Protein AF-A0A928KZ51-F1 (afdb_monomer)

Secondary structure (DSSP, 8-state):
-------PPPEEEEEE--TT---TTPPPPSSEEEEEETTHHHHHHHTTPPPSEEEE--TT--SPPPTTSEEEEPP------S----

Radius of gyration: 17.99 Å; Cα contacts (8 Å, |Δi|>4): 102; chains: 1; bounding box: 62×42×46 Å

pLDDT: mean 77.05, std 13.03, range [43.59, 92.31]

Structure (mmCIF, N/CA/C/O backbone):
data_AF-A0A928KZ51-F1
#
_entry.id   AF-A0A928KZ51-F1
#
loop_
_atom_site.group_PDB
_atom_site.id
_atom_site.type_symbol
_atom_site.label_atom_id
_atom_site.label_alt_id
_atom_site.label_comp_id
_atom_site.label_asym_id
_atom_site.label_entity_id
_atom_site.label_seq_id
_atom_site.pdbx_PDB_ins_code
_atom_site.Cartn_x
_atom_site.Cartn_y
_atom_site.Cartn_z
_atom_site.occupancy
_atom_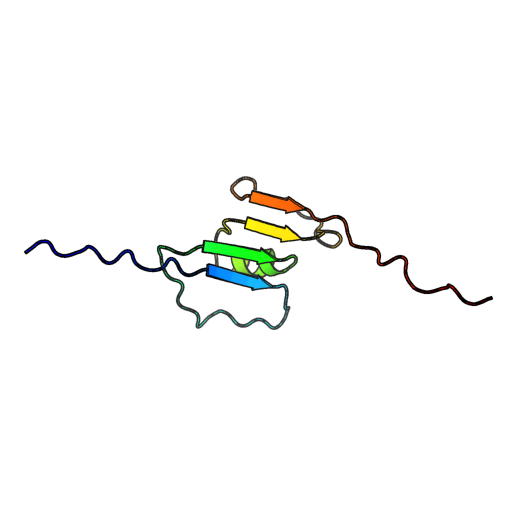site.B_iso_or_equiv
_atom_site.auth_seq_id
_atom_site.auth_comp_id
_atom_site.auth_asym_id
_atom_site.auth_atom_id
_atom_site.pdbx_PDB_model_num
ATOM 1 N N . MET A 1 1 ? -32.353 -26.769 -1.480 1.00 45.66 1 MET A N 1
ATOM 2 C CA . MET A 1 1 ? -30.881 -26.863 -1.404 1.00 45.66 1 MET A CA 1
ATOM 3 C C . MET A 1 1 ? -30.342 -25.454 -1.550 1.00 45.66 1 MET A C 1
ATOM 5 O O . MET A 1 1 ? -30.308 -24.941 -2.658 1.00 45.66 1 MET A O 1
ATOM 9 N N . GLY A 1 2 ? -30.088 -24.777 -0.429 1.00 50.19 2 GLY A N 1
ATOM 10 C CA . GLY A 1 2 ? -29.498 -23.442 -0.450 1.00 50.19 2 GLY A CA 1
ATOM 11 C C . GLY A 1 2 ? -28.028 -23.577 -0.811 1.00 50.19 2 GLY A C 1
ATOM 12 O O . GLY A 1 2 ? -27.304 -24.296 -0.125 1.00 50.19 2 GLY A O 1
ATOM 13 N N . ALA 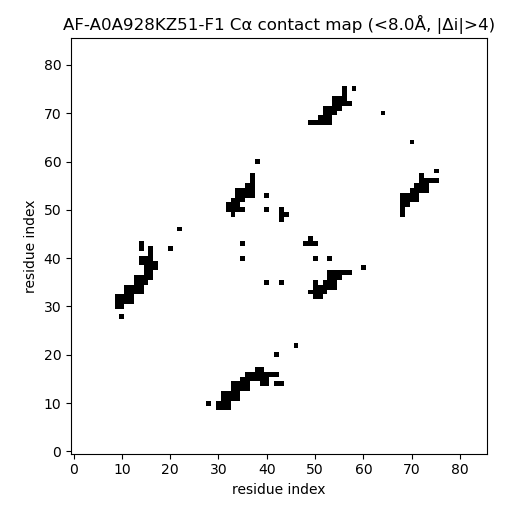A 1 3 ? -27.602 -22.947 -1.903 1.00 60.03 3 ALA A N 1
ATOM 14 C CA . ALA A 1 3 ? -26.186 -22.741 -2.137 1.00 60.03 3 ALA A CA 1
ATOM 15 C C . ALA A 1 3 ? -25.678 -21.885 -0.974 1.00 60.03 3 ALA A C 1
ATOM 17 O O . ALA A 1 3 ? -26.107 -20.744 -0.808 1.00 60.03 3 ALA A O 1
ATOM 18 N N . VAL A 1 4 ? -24.831 -22.460 -0.123 1.00 59.44 4 VAL A N 1
ATOM 19 C CA . VAL A 1 4 ? -24.067 -21.670 0.837 1.00 59.44 4 VAL A CA 1
ATOM 20 C C . VAL A 1 4 ? -23.144 -20.812 -0.018 1.00 59.44 4 VAL A C 1
ATOM 22 O O . VAL A 1 4 ? -22.225 -21.333 -0.649 1.00 59.44 4 VAL A O 1
ATOM 25 N N . SER A 1 5 ? -23.456 -19.520 -0.129 1.00 64.81 5 SER A N 1
ATOM 26 C CA . SER A 1 5 ? -22.587 -18.542 -0.774 1.00 64.81 5 SER A CA 1
ATOM 27 C C . SER A 1 5 ? -21.262 -18.557 -0.029 1.00 64.81 5 SER A C 1
ATOM 29 O O . SER A 1 5 ? -21.161 -18.064 1.088 1.00 64.81 5 SER A O 1
ATOM 31 N N . MET A 1 6 ? -20.271 -19.212 -0.619 1.00 59.88 6 MET A N 1
ATOM 32 C CA . MET A 1 6 ? -18.931 -19.314 -0.071 1.00 59.88 6 MET A CA 1
ATOM 33 C C . MET A 1 6 ? -18.339 -17.905 -0.095 1.00 59.88 6 MET A C 1
ATOM 35 O O . MET A 1 6 ? -18.016 -17.385 -1.165 1.00 59.88 6 MET A O 1
ATOM 39 N N . GLU A 1 7 ? -18.289 -17.248 1.063 1.00 67.06 7 GLU A N 1
ATOM 40 C CA . GLU A 1 7 ? -17.669 -15.935 1.195 1.00 67.06 7 GLU A CA 1
ATOM 41 C C . GLU A 1 7 ? -16.216 -16.063 0.730 1.00 67.06 7 GLU A C 1
ATOM 43 O O . GLU A 1 7 ? -15.409 -16.786 1.320 1.00 67.06 7 GLU A O 1
ATOM 48 N N . LYS A 1 8 ? -15.895 -15.435 -0.407 1.00 67.88 8 LYS A N 1
ATOM 49 C CA . LYS A 1 8 ? -14.530 -15.428 -0.933 1.00 67.88 8 LYS A CA 1
ATOM 50 C C . LYS A 1 8 ? -13.628 -14.804 0.126 1.00 67.88 8 LYS A C 1
ATOM 52 O O . LYS A 1 8 ? -13.854 -13.666 0.529 1.00 67.88 8 LYS A O 1
ATOM 57 N N . ILE A 1 9 ? -12.595 -15.539 0.535 1.00 72.25 9 ILE A N 1
ATOM 58 C CA . ILE A 1 9 ? -11.561 -15.021 1.430 1.00 72.25 9 ILE A CA 1
ATOM 59 C C . ILE A 1 9 ? -10.971 -13.768 0.781 1.00 72.25 9 ILE A C 1
ATOM 61 O O . ILE A 1 9 ? -10.416 -13.831 -0.320 1.00 72.25 9 ILE A O 1
ATOM 65 N N . LYS A 1 10 ? -11.113 -12.630 1.462 1.00 83.31 10 LYS A N 1
ATOM 66 C CA . LYS A 1 10 ? -10.545 -11.359 1.020 1.00 83.31 10 LYS A CA 1
ATOM 67 C C . LYS A 1 10 ? -9.024 -11.472 1.099 1.00 83.31 10 LYS A C 1
ATOM 69 O O . LYS A 1 10 ? -8.475 -11.687 2.179 1.00 83.31 10 LYS A O 1
ATOM 74 N N . LYS A 1 11 ? -8.332 -11.369 -0.038 1.00 89.88 11 LYS A N 1
ATOM 75 C CA . LYS A 1 11 ? -6.863 -11.404 -0.045 1.00 89.88 11 LYS A CA 1
ATOM 76 C C . LYS A 1 11 ? -6.308 -10.082 0.469 1.00 89.88 11 LYS A C 1
ATOM 78 O O . LYS A 1 11 ? -6.803 -9.021 0.096 1.00 89.88 11 LYS A O 1
ATOM 83 N N . CYS A 1 12 ? -5.265 -10.159 1.287 1.00 91.19 12 CYS A N 1
ATOM 84 C CA . CYS A 1 12 ? -4.505 -9.001 1.740 1.00 91.19 12 CYS A CA 1
ATOM 85 C C . CYS A 1 12 ? -3.176 -8.927 0.980 1.00 91.19 12 CYS A C 1
ATOM 87 O O . CYS A 1 12 ? -2.469 -9.930 0.872 1.00 91.19 12 CYS A O 1
ATOM 89 N N . TYR A 1 13 ? -2.847 -7.749 0.458 1.00 91.06 13 TYR A N 1
ATOM 90 C CA . TYR A 1 13 ? -1.593 -7.455 -0.225 1.00 91.06 13 TYR A CA 1
ATOM 91 C C . TYR A 1 13 ? -0.821 -6.418 0.575 1.00 91.06 13 TYR A C 1
ATOM 93 O O . TYR A 1 13 ? -1.345 -5.348 0.880 1.00 91.06 13 TYR A O 1
ATOM 101 N N . ILE A 1 14 ? 0.436 -6.729 0.881 1.00 91.19 14 ILE A N 1
ATOM 102 C CA . I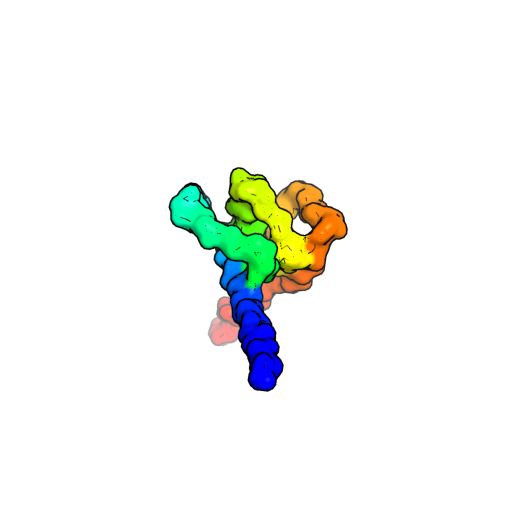LE A 1 14 ? 1.316 -5.843 1.637 1.00 91.19 14 ILE A CA 1
ATOM 103 C C . ILE A 1 14 ? 2.403 -5.329 0.696 1.00 91.19 14 ILE A C 1
ATOM 105 O O . ILE A 1 14 ? 3.173 -6.109 0.135 1.00 91.19 14 ILE A O 1
ATOM 109 N N . PHE A 1 15 ? 2.463 -4.014 0.522 1.00 89.19 15 PHE A N 1
ATOM 110 C CA . PHE A 1 15 ? 3.531 -3.338 -0.203 1.00 89.19 15 PHE A CA 1
ATOM 111 C C . PHE A 1 15 ? 4.574 -2.860 0.796 1.00 89.19 15 PHE A C 1
ATOM 113 O O . PHE A 1 15 ? 4.291 -1.966 1.584 1.00 89.19 15 PHE A O 1
ATOM 120 N N . ALA A 1 16 ? 5.779 -3.417 0.732 1.00 87.00 16 ALA A N 1
ATOM 121 C CA . ALA A 1 16 ? 6.934 -2.923 1.473 1.00 87.00 16 ALA A CA 1
ATOM 122 C C . ALA A 1 16 ? 7.853 -2.108 0.553 1.00 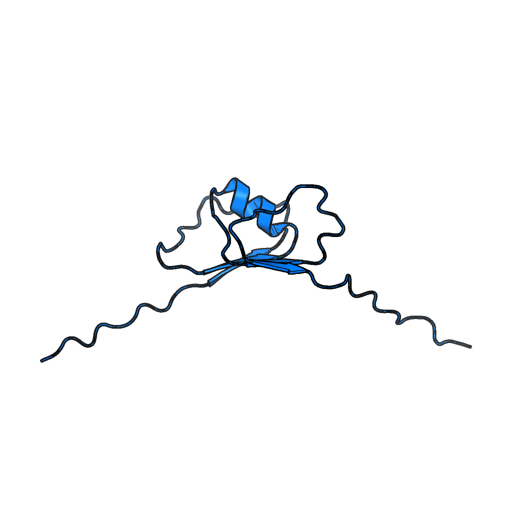87.00 16 ALA A C 1
ATOM 124 O O . ALA A 1 16 ? 7.913 -2.349 -0.657 1.00 87.00 16 ALA A O 1
ATOM 125 N N . GLY A 1 17 ? 8.569 -1.137 1.117 1.00 80.81 17 GLY A N 1
ATOM 126 C CA . GLY A 1 17 ? 9.519 -0.315 0.373 1.00 80.81 17 GLY A CA 1
ATOM 127 C C . GLY A 1 17 ? 10.729 -1.123 -0.094 1.00 80.81 17 GLY A C 1
ATOM 128 O O . GLY A 1 17 ? 11.662 -1.332 0.668 1.00 80.81 17 GLY A O 1
ATOM 129 N N . SER A 1 18 ? 10.741 -1.538 -1.360 1.00 76.44 18 SER A N 1
ATOM 130 C CA . SER A 1 18 ? 11.943 -2.051 -2.021 1.00 76.44 18 SER A CA 1
ATOM 131 C C . SER A 1 18 ? 12.110 -1.369 -3.383 1.00 76.44 18 SER A C 1
ATOM 133 O O . SER A 1 18 ? 11.197 -1.439 -4.213 1.00 76.44 18 SER A O 1
ATOM 135 N N . PRO A 1 19 ? 13.245 -0.692 -3.645 1.00 69.56 19 PRO A N 1
ATOM 136 C CA . PRO A 1 19 ? 13.474 0.011 -4.910 1.00 69.56 19 PRO A CA 1
ATOM 137 C C . PRO A 1 19 ? 13.480 -0.930 -6.125 1.00 69.56 19 PRO A C 1
ATOM 139 O O . PRO A 1 19 ? 13.175 -0.503 -7.238 1.00 69.56 19 PRO A O 1
ATOM 142 N N . GLU A 1 20 ? 13.760 -2.216 -5.911 1.00 74.38 20 GLU A N 1
ATOM 143 C CA . GLU A 1 20 ? 13.849 -3.242 -6.954 1.00 74.38 20 GLU A CA 1
ATOM 144 C C . GLU A 1 20 ? 12.543 -4.027 -7.148 1.00 74.38 20 GLU A C 1
ATOM 146 O O . GLU A 1 20 ? 12.476 -4.917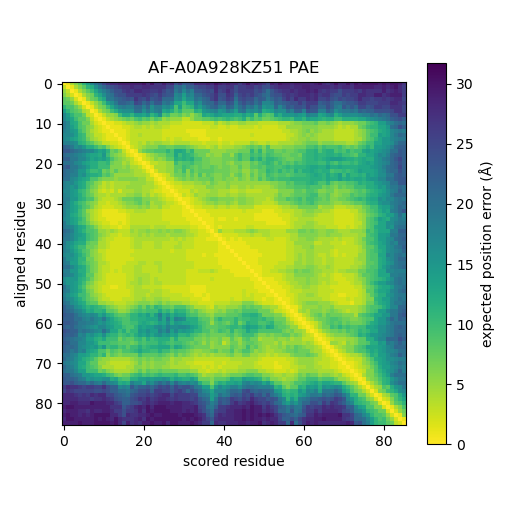 -8.000 1.00 74.38 20 GLU A O 1
ATOM 151 N N . ALA A 1 21 ? 11.486 -3.709 -6.391 1.00 74.94 21 ALA A N 1
ATOM 152 C CA . ALA A 1 21 ? 10.222 -4.430 -6.459 1.00 74.94 21 ALA A CA 1
ATOM 153 C C . ALA A 1 21 ? 9.595 -4.347 -7.862 1.00 74.94 21 ALA A C 1
ATOM 155 O O . ALA A 1 21 ? 9.106 -3.297 -8.306 1.00 74.94 21 ALA A O 1
ATOM 156 N N . LYS A 1 22 ? 9.561 -5.497 -8.543 1.00 76.12 22 LYS A N 1
ATOM 157 C CA . LYS A 1 22 ? 8.849 -5.704 -9.806 1.00 76.12 22 LYS A CA 1
ATOM 158 C C . LYS A 1 22 ? 7.467 -6.266 -9.504 1.00 76.12 22 LYS A C 1
ATOM 160 O O . LYS A 1 22 ? 7.334 -7.340 -8.934 1.00 76.12 22 LYS A O 1
ATOM 165 N N . CYS A 1 23 ? 6.445 -5.511 -9.877 1.00 72.81 23 CYS A N 1
ATOM 166 C CA . CYS A 1 23 ? 5.045 -5.802 -9.566 1.00 72.81 23 CYS A CA 1
ATOM 167 C C . CYS A 1 23 ? 4.149 -5.803 -10.815 1.00 72.81 23 CYS A C 1
ATOM 169 O O . CYS A 1 23 ? 2.934 -5.909 -10.690 1.00 72.81 23 CYS A O 1
ATOM 171 N N . ASN A 1 24 ? 4.741 -5.708 -12.009 1.00 75.31 24 ASN A N 1
ATOM 172 C CA . ASN A 1 24 ? 4.007 -5.582 -13.269 1.00 75.31 24 ASN A CA 1
ATOM 173 C C . ASN A 1 24 ? 3.210 -6.843 -13.642 1.00 75.31 24 ASN A C 1
ATOM 175 O O . ASN A 1 24 ? 2.210 -6.729 -14.340 1.00 75.31 24 ASN A O 1
ATOM 179 N N . ASP A 1 25 ? 3.623 -8.019 -13.163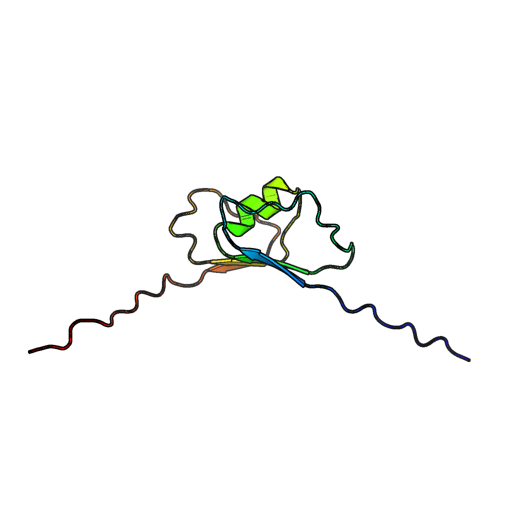 1.00 81.62 25 ASP A N 1
ATOM 180 C CA . ASP A 1 25 ? 2.999 -9.307 -13.499 1.00 81.62 25 ASP A CA 1
ATOM 181 C C . ASP A 1 25 ? 2.008 -9.797 -12.427 1.00 81.62 25 ASP A C 1
ATOM 183 O O . ASP A 1 25 ? 1.536 -10.934 -12.469 1.00 81.62 25 ASP A O 1
ATOM 187 N N . ILE A 1 26 ? 1.696 -8.959 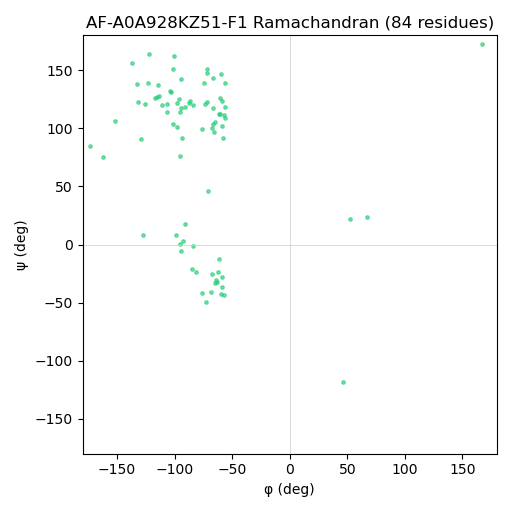-11.433 1.00 81.06 26 ILE A N 1
ATOM 188 C CA . ILE A 1 26 ? 0.788 -9.320 -10.343 1.00 81.06 26 ILE A CA 1
ATOM 189 C C . ILE A 1 26 ? -0.636 -8.921 -10.722 1.00 81.06 26 ILE A C 1
ATOM 191 O O . ILE A 1 26 ? -0.951 -7.742 -10.882 1.00 81.06 26 ILE A O 1
ATOM 195 N N . VAL A 1 27 ? -1.520 -9.914 -10.800 1.00 82.88 27 VAL A N 1
ATOM 196 C CA . VAL A 1 27 ? -2.964 -9.687 -10.881 1.00 82.88 27 VAL A CA 1
ATOM 197 C C . VAL A 1 27 ? -3.513 -9.575 -9.466 1.00 82.88 27 VAL A C 1
ATOM 199 O O . VAL A 1 27 ? -3.349 -10.475 -8.639 1.00 82.88 27 VAL A O 1
ATOM 202 N N . PHE A 1 28 ? -4.165 -8.454 -9.190 1.00 85.25 28 PHE A N 1
ATOM 203 C CA . PHE A 1 28 ? -4.734 -8.175 -7.887 1.00 85.25 28 PHE A CA 1
ATOM 204 C C . PHE A 1 28 ? -6.248 -8.387 -7.910 1.00 85.25 28 PHE A C 1
ATOM 206 O O . PHE A 1 28 ? -6.931 -7.853 -8.783 1.00 85.25 28 PHE A O 1
ATOM 213 N N . ASP A 1 29 ? -6.776 -9.120 -6.930 1.00 87.69 29 ASP A N 1
ATOM 214 C CA . ASP A 1 29 ? -8.219 -9.335 -6.794 1.00 87.69 29 ASP A CA 1
ATOM 215 C C . ASP A 1 29 ? -8.980 -8.007 -6.610 1.00 87.69 29 ASP A C 1
ATOM 217 O O . ASP A 1 29 ? -8.470 -7.064 -6.002 1.00 87.69 29 ASP A O 1
ATOM 221 N N . GLU A 1 30 ? -10.209 -7.926 -7.126 1.00 82.25 30 GLU A N 1
ATOM 222 C CA . GLU A 1 30 ? -11.063 -6.734 -6.985 1.00 82.25 30 GLU A CA 1
ATOM 223 C C . GLU A 1 30 ? -11.507 -6.530 -5.529 1.00 82.25 30 GLU A C 1
ATOM 225 O O . GLU A 1 30 ? -11.472 -5.418 -5.011 1.00 82.25 30 GLU A O 1
ATOM 230 N N . ASN A 1 31 ? -11.857 -7.619 -4.836 1.00 86.12 31 ASN A N 1
ATOM 231 C CA . ASN A 1 31 ? -12.173 -7.600 -3.410 1.00 86.12 31 ASN A CA 1
ATOM 232 C C . ASN A 1 31 ? -10.928 -7.968 -2.596 1.00 86.12 31 ASN A C 1
ATOM 234 O O . ASN A 1 31 ? -10.772 -9.101 -2.131 1.00 86.12 31 ASN A O 1
ATOM 238 N N . ARG A 1 32 ? -10.013 -7.007 -2.479 1.00 90.38 32 ARG A N 1
ATOM 239 C CA . ARG A 1 32 ? -8.749 -7.142 -1.749 1.00 90.38 32 ARG A CA 1
ATOM 240 C C . ARG A 1 32 ? -8.612 -6.096 -0.656 1.00 90.38 32 ARG A C 1
ATOM 242 O O . ARG A 1 32 ? -9.355 -5.122 -0.630 1.00 90.38 32 ARG A O 1
ATOM 249 N N . TYR A 1 33 ? -7.682 -6.334 0.254 1.00 91.06 33 TYR A N 1
ATOM 250 C CA . TYR A 1 33 ? -7.218 -5.364 1.237 1.00 91.06 33 TYR A CA 1
ATOM 251 C C . TYR A 1 33 ? -5.758 -5.031 0.942 1.00 91.06 33 TYR A C 1
ATOM 253 O O . TYR A 1 33 ? -4.984 -5.930 0.604 1.00 91.06 33 TYR A O 1
ATOM 261 N N . VAL A 1 34 ? -5.382 -3.763 1.014 1.00 91.94 34 VAL A N 1
ATOM 262 C CA . VAL A 1 34 ? -4.052 -3.282 0.646 1.00 91.94 34 VAL A CA 1
ATOM 263 C C . VAL A 1 34 ? -3.445 -2.507 1.803 1.00 91.94 34 VAL A C 1
ATOM 265 O O . VAL A 1 34 ? -3.969 -1.477 2.221 1.00 91.94 34 VAL A O 1
ATOM 268 N N . ILE A 1 35 ? -2.295 -2.983 2.270 1.00 92.31 35 ILE A N 1
ATOM 269 C CA . ILE A 1 35 ? -1.498 -2.334 3.309 1.00 92.31 35 ILE A CA 1
ATOM 270 C C . ILE A 1 35 ? -0.188 -1.868 2.679 1.00 92.31 35 ILE A C 1
ATOM 272 O O . ILE A 1 35 ? 0.521 -2.650 2.044 1.00 92.31 35 ILE A O 1
ATOM 276 N N . CYS A 1 36 ? 0.160 -0.602 2.857 1.00 91.38 36 CYS A N 1
ATOM 277 C CA . CYS A 1 36 ? 1.452 -0.056 2.460 1.00 91.38 36 CYS A CA 1
ATOM 278 C C . CYS A 1 36 ? 2.311 0.198 3.695 1.00 91.38 36 CYS A C 1
ATOM 280 O O . CYS A 1 36 ? 1.929 0.989 4.545 1.00 91.38 36 CYS A O 1
ATOM 282 N N . ALA A 1 37 ? 3.481 -0.426 3.764 1.00 88.62 37 ALA A N 1
ATOM 283 C CA . ALA A 1 37 ? 4.492 -0.160 4.777 1.00 88.62 37 ALA A CA 1
ATOM 284 C C . ALA A 1 37 ? 5.564 0.793 4.221 1.00 88.62 37 ALA A C 1
ATOM 286 O O . ALA A 1 37 ? 6.192 0.492 3.197 1.00 88.62 37 ALA A O 1
ATOM 287 N N . ASP A 1 38 ? 5.755 1.939 4.874 1.00 84.44 38 ASP A N 1
ATOM 288 C CA . ASP A 1 38 ? 6.753 2.968 4.557 1.00 84.44 38 ASP A CA 1
ATOM 289 C C . ASP A 1 38 ? 6.799 3.318 3.056 1.00 84.44 38 ASP A C 1
ATOM 291 O O . ASP A 1 38 ? 5.812 3.748 2.445 1.00 84.44 38 ASP A O 1
ATOM 295 N N . GLY A 1 39 ? 7.950 3.090 2.412 1.00 83.81 39 GLY A N 1
ATOM 296 C CA . GLY A 1 39 ? 8.166 3.331 0.985 1.00 83.81 39 GLY A CA 1
ATOM 297 C C . GLY A 1 39 ? 7.267 2.505 0.056 1.00 83.81 39 GLY A C 1
ATOM 298 O O . GLY A 1 39 ? 7.163 2.824 -1.131 1.00 83.81 39 GLY A O 1
ATOM 299 N N . GLY A 1 40 ? 6.574 1.487 0.573 1.00 87.69 40 GLY A N 1
ATOM 300 C CA . GLY A 1 40 ? 5.613 0.670 -0.163 1.00 87.69 40 GLY A CA 1
ATOM 301 C C . GLY A 1 40 ? 4.460 1.475 -0.758 1.00 87.69 40 GLY A C 1
ATOM 302 O O . GLY A 1 40 ? 3.966 1.132 -1.836 1.00 87.69 40 GLY A O 1
ATOM 303 N N . TYR A 1 41 ? 4.101 2.609 -0.145 1.00 86.81 41 TYR A N 1
ATOM 304 C CA . TYR A 1 41 ? 3.106 3.525 -0.709 1.00 86.81 41 TYR A CA 1
ATOM 305 C C . TYR A 1 41 ? 3.502 4.040 -2.101 1.00 86.81 41 TYR A C 1
ATOM 307 O O . TYR A 1 41 ? 2.663 4.149 -2.995 1.00 86.81 41 TYR A O 1
ATOM 315 N N . SER A 1 42 ? 4.794 4.290 -2.336 1.00 85.75 42 SER A N 1
ATOM 316 C CA . SER A 1 42 ? 5.275 4.750 -3.647 1.00 85.75 42 SER A CA 1
ATOM 317 C C . SER A 1 42 ? 5.064 3.700 -4.740 1.00 85.75 42 SER A C 1
ATOM 319 O O . SER A 1 42 ? 4.790 4.050 -5.890 1.00 85.75 42 SER A O 1
ATOM 321 N N . ILE A 1 43 ? 5.151 2.414 -4.386 1.00 86.94 43 ILE A N 1
ATOM 322 C CA . ILE A 1 43 ? 4.916 1.300 -5.308 1.00 86.94 43 ILE A CA 1
ATOM 323 C C . ILE A 1 43 ? 3.424 1.187 -5.620 1.00 86.94 43 ILE A C 1
ATOM 325 O O . ILE A 1 43 ? 3.060 1.165 -6.794 1.00 86.94 43 ILE A O 1
ATOM 329 N N . ALA A 1 44 ? 2.561 1.189 -4.598 1.00 87.81 44 ALA A N 1
ATOM 330 C CA . ALA A 1 44 ? 1.109 1.147 -4.787 1.00 87.81 44 ALA A CA 1
ATOM 331 C C . ALA A 1 44 ? 0.621 2.320 -5.651 1.00 87.81 44 ALA A C 1
ATOM 333 O O . ALA A 1 44 ? -0.108 2.118 -6.623 1.00 87.81 44 ALA A O 1
ATOM 334 N N . LYS A 1 45 ? 1.138 3.529 -5.394 1.00 86.19 45 LYS A N 1
ATOM 335 C CA . LYS A 1 45 ? 0.857 4.721 -6.200 1.00 86.19 45 LYS A CA 1
ATOM 336 C C . LYS A 1 45 ? 1.280 4.560 -7.663 1.00 86.19 45 LYS A C 1
ATOM 338 O O . LYS A 1 45 ? 0.530 4.950 -8.553 1.00 86.19 45 LYS A O 1
ATOM 343 N N . ARG A 1 46 ? 2.455 3.976 -7.933 1.00 85.69 46 ARG A N 1
ATOM 344 C CA . ARG A 1 46 ? 2.928 3.693 -9.304 1.00 85.69 46 ARG A CA 1
ATOM 345 C C . ARG A 1 46 ? 2.029 2.692 -10.034 1.00 85.69 46 ARG A C 1
ATOM 347 O O . ARG A 1 46 ? 1.880 2.795 -11.245 1.00 85.69 46 ARG A O 1
ATOM 354 N N . LEU A 1 47 ? 1.433 1.752 -9.304 1.00 85.88 47 LEU A N 1
ATOM 355 C CA . LEU A 1 47 ? 0.499 0.757 -9.836 1.00 85.88 47 LEU A CA 1
ATOM 356 C C . LEU A 1 47 ? -0.948 1.262 -9.947 1.00 85.88 47 LEU A C 1
ATOM 358 O O . LEU A 1 47 ? -1.815 0.507 -10.378 1.00 85.88 47 LEU A O 1
ATOM 362 N N . GLY A 1 48 ? -1.234 2.506 -9.543 1.00 87.25 48 GLY A N 1
ATOM 363 C CA . GLY A 1 48 ? -2.601 3.034 -9.504 1.00 87.25 48 GLY A CA 1
ATOM 364 C C . GLY A 1 48 ? -3.487 2.357 -8.453 1.00 87.25 48 GLY A C 1
ATOM 365 O O . GLY A 1 48 ? -4.706 2.346 -8.590 1.00 87.25 48 GLY A O 1
ATOM 366 N N . ILE A 1 49 ? -2.884 1.768 -7.418 1.00 87.94 49 ILE A N 1
ATOM 367 C CA . ILE A 1 49 ? -3.590 1.093 -6.330 1.00 87.94 49 ILE A CA 1
ATOM 368 C C . ILE A 1 49 ? -3.741 2.070 -5.168 1.00 87.94 49 ILE A C 1
ATOM 370 O O . ILE A 1 49 ? -2.750 2.612 -4.674 1.00 87.94 49 ILE A O 1
ATOM 374 N N . VAL A 1 50 ? -4.981 2.265 -4.720 1.00 88.25 50 VAL A N 1
ATOM 375 C CA . VAL A 1 50 ? -5.282 3.010 -3.495 1.00 88.25 50 VAL A CA 1
ATOM 376 C C . VAL A 1 50 ? -5.150 2.046 -2.311 1.00 88.25 50 VAL A C 1
ATOM 378 O O . VAL A 1 50 ? -5.814 1.008 -2.323 1.00 88.25 50 VAL A O 1
ATOM 381 N N . PRO A 1 51 ? -4.262 2.318 -1.340 1.00 90.31 51 PRO A N 1
ATOM 382 C CA . PRO A 1 51 ? -4.160 1.504 -0.137 1.00 90.31 51 PRO A CA 1
ATOM 383 C C . PRO A 1 51 ? -5.356 1.729 0.788 1.00 90.31 51 PRO A C 1
ATOM 385 O O . PRO A 1 51 ? -5.862 2.844 0.879 1.00 90.31 51 PRO A O 1
ATOM 388 N N . ASP A 1 52 ? -5.752 0.688 1.517 1.00 91.81 52 ASP A N 1
ATOM 389 C CA . ASP A 1 52 ? -6.692 0.818 2.631 1.00 91.81 52 ASP A CA 1
ATOM 390 C C . ASP A 1 52 ? -5.978 1.422 3.853 1.00 91.81 52 ASP A C 1
ATOM 392 O O . ASP A 1 52 ? -6.512 2.311 4.515 1.00 91.81 52 ASP A O 1
ATOM 396 N N . VAL A 1 53 ? -4.747 0.961 4.114 1.00 92.12 53 VAL A N 1
ATOM 397 C CA . VAL A 1 53 ? -3.916 1.398 5.245 1.00 92.12 53 VAL A CA 1
ATOM 398 C C . VAL A 1 53 ? -2.502 1.708 4.777 1.00 92.12 53 VAL A C 1
ATOM 400 O O . VAL A 1 53 ? -1.902 0.948 4.013 1.00 92.12 53 VAL A O 1
ATOM 403 N N . ILE A 1 54 ? -1.930 2.792 5.290 1.00 90.44 54 ILE A N 1
ATOM 404 C CA . ILE A 1 54 ? -0.503 3.085 5.209 1.00 90.44 54 ILE A CA 1
ATOM 405 C C . ILE A 1 54 ? 0.062 3.106 6.625 1.00 90.44 54 ILE A C 1
ATOM 407 O O . ILE A 1 54 ? -0.431 3.835 7.480 1.00 90.44 54 ILE A O 1
ATOM 411 N N . ILE A 1 55 ? 1.109 2.328 6.864 1.00 90.00 55 ILE A N 1
ATOM 412 C CA . ILE A 1 55 ? 1.795 2.230 8.148 1.00 90.00 55 ILE A CA 1
ATOM 413 C C . ILE A 1 55 ? 3.275 2.568 7.982 1.00 90.00 55 ILE A C 1
ATOM 415 O O . ILE A 1 55 ? 3.886 2.177 6.990 1.00 90.00 55 ILE A O 1
ATOM 419 N N . GLY A 1 56 ? 3.852 3.309 8.923 1.00 86.31 56 GLY A N 1
ATOM 420 C CA . GLY A 1 56 ? 5.272 3.657 8.874 1.00 86.31 56 GLY A CA 1
ATOM 421 C C . GLY A 1 56 ? 5.671 4.757 9.847 1.00 86.31 56 GLY A C 1
ATOM 422 O O . GLY A 1 56 ? 4.815 5.390 10.477 1.00 86.31 56 GLY A O 1
ATOM 423 N N . ASP A 1 57 ? 6.973 5.005 9.953 1.00 79.31 57 ASP A N 1
ATOM 424 C CA . ASP A 1 57 ? 7.514 6.156 10.692 1.00 79.31 57 ASP A CA 1
ATOM 425 C C . ASP A 1 57 ? 7.462 7.446 9.850 1.00 79.31 57 ASP A C 1
ATOM 427 O O . ASP A 1 57 ? 7.367 8.560 10.382 1.00 79.31 57 ASP A O 1
ATOM 431 N N . PHE A 1 58 ? 7.426 7.279 8.523 1.00 74.25 58 PHE A N 1
ATOM 432 C CA . PHE A 1 58 ? 7.456 8.326 7.505 1.00 74.25 58 PHE A CA 1
ATOM 433 C C . PHE A 1 58 ? 8.626 9.307 7.665 1.00 74.25 58 PHE A C 1
ATOM 435 O O . PHE A 1 58 ? 8.551 10.414 7.131 1.00 74.25 58 PHE A O 1
ATOM 442 N N . ASP A 1 59 ? 9.708 8.927 8.350 1.00 71.56 59 ASP A N 1
ATOM 443 C CA . ASP A 1 59 ? 10.808 9.849 8.684 1.00 71.56 59 ASP A CA 1
ATOM 444 C C . ASP A 1 59 ? 11.512 10.361 7.412 1.00 71.56 59 ASP A C 1
ATOM 446 O O . ASP A 1 59 ? 11.909 11.518 7.293 1.00 71.56 59 ASP A O 1
ATOM 450 N N . THR A 1 60 ? 11.529 9.520 6.374 1.00 67.88 60 THR A N 1
ATOM 451 C CA . THR A 1 60 ? 12.075 9.834 5.045 1.00 67.88 60 THR A CA 1
ATOM 452 C C . THR A 1 60 ? 11.035 10.349 4.039 1.00 67.88 60 THR A C 1
ATOM 454 O O . THR A 1 60 ? 11.391 10.749 2.925 1.00 67.88 60 THR A O 1
ATOM 457 N N . TYR A 1 61 ? 9.744 10.364 4.387 1.00 68.00 61 TYR A N 1
ATOM 458 C CA . TYR A 1 61 ? 8.665 10.702 3.457 1.00 68.00 61 TYR A CA 1
ATOM 459 C C . TYR A 1 61 ? 8.229 12.166 3.610 1.00 68.00 61 TYR A C 1
ATOM 461 O O . TYR A 1 61 ? 7.457 12.534 4.486 1.00 68.00 61 TYR A O 1
ATOM 469 N N . THR A 1 62 ? 8.689 13.023 2.699 1.00 63.84 62 THR A N 1
ATOM 470 C CA . THR A 1 62 ? 8.478 14.485 2.755 1.00 63.84 62 THR A CA 1
ATOM 471 C C . THR A 1 62 ? 7.239 14.987 2.004 1.00 63.84 62 THR A C 1
ATOM 473 O O . THR A 1 62 ? 7.011 16.193 1.906 1.00 63.84 62 THR A O 1
ATOM 476 N N . LYS A 1 63 ? 6.433 14.087 1.428 1.00 69.38 63 LYS A N 1
ATOM 477 C CA . LYS A 1 63 ? 5.261 14.441 0.605 1.00 69.38 63 LYS A CA 1
ATOM 478 C C . LYS A 1 63 ? 3.958 14.309 1.394 1.00 69.38 63 LYS A C 1
ATOM 480 O O . LYS A 1 63 ? 3.894 13.602 2.393 1.00 69.38 63 LYS A O 1
ATOM 485 N N . LYS A 1 64 ? 2.886 14.942 0.897 1.00 73.38 64 LYS A N 1
ATOM 486 C CA . LYS A 1 64 ? 1.534 14.776 1.454 1.00 73.38 64 LYS A CA 1
ATOM 487 C C . LYS A 1 64 ? 1.113 13.302 1.342 1.00 73.38 64 LYS A C 1
ATOM 489 O O . LYS A 1 64 ? 1.195 12.711 0.257 1.00 73.38 64 LYS A O 1
ATOM 494 N N . LEU A 1 65 ? 0.717 12.715 2.468 1.00 74.88 65 LEU A N 1
ATOM 495 C CA . LEU A 1 65 ? 0.059 11.411 2.513 1.00 74.88 65 LEU A CA 1
ATOM 496 C C . LEU A 1 65 ? -1.374 11.547 1.964 1.00 74.88 65 LEU A C 1
ATOM 498 O O . LEU A 1 65 ? -1.931 12.648 1.996 1.00 74.88 65 LEU A O 1
ATOM 502 N N . PRO A 1 66 ? -1.941 10.483 1.378 1.00 76.44 66 PRO A N 1
ATOM 503 C CA . PRO A 1 66 ? -3.294 10.529 0.835 1.00 76.44 66 PRO A CA 1
ATOM 504 C C . PRO A 1 66 ? -4.329 10.710 1.955 1.00 76.44 66 PRO A C 1
ATOM 506 O O . PRO A 1 66 ? -4.161 10.193 3.054 1.00 76.44 66 PRO A O 1
ATOM 509 N N . GLU A 1 67 ? -5.382 11.472 1.660 1.00 75.56 67 GLU A N 1
ATOM 510 C CA . GLU A 1 67 ? -6.456 11.804 2.611 1.00 75.56 67 GLU A CA 1
ATOM 511 C C . GLU A 1 67 ? -7.537 10.708 2.657 1.00 75.56 67 GLU A C 1
ATOM 513 O O . GLU A 1 67 ? -8.234 10.570 3.656 1.00 75.56 67 GLU A O 1
ATOM 518 N N . ASP A 1 68 ? -7.621 9.893 1.602 1.00 80.88 68 ASP A N 1
ATOM 519 C CA . ASP A 1 68 ? -8.592 8.807 1.422 1.00 80.88 68 ASP A CA 1
ATOM 520 C C . ASP A 1 68 ? -8.118 7.436 1.953 1.00 80.88 68 ASP A C 1
ATOM 522 O O . ASP A 1 68 ? -8.666 6.406 1.563 1.00 80.88 68 ASP A O 1
ATOM 526 N N . CYS A 1 69 ? -7.094 7.378 2.812 1.00 83.62 69 CYS A N 1
ATOM 527 C CA . CYS A 1 69 ? -6.661 6.118 3.431 1.00 83.62 69 CYS A CA 1
ATOM 528 C C . CYS A 1 69 ? -6.353 6.284 4.919 1.00 83.62 69 CYS A C 1
ATOM 530 O O . CYS A 1 69 ? -5.976 7.369 5.371 1.00 83.62 69 CYS A O 1
ATOM 532 N N . GLU A 1 70 ? -6.438 5.190 5.668 1.00 88.12 70 GLU A N 1
ATOM 533 C CA . GLU A 1 70 ? -6.019 5.186 7.063 1.00 88.12 70 GLU A CA 1
ATOM 534 C C . GLU A 1 70 ? -4.491 5.260 7.153 1.00 88.12 70 GLU A C 1
ATOM 536 O O . GLU A 1 70 ? -3.777 4.418 6.610 1.00 88.12 70 GLU A O 1
ATOM 541 N N . VAL A 1 71 ? -3.976 6.277 7.843 1.00 87.25 71 VAL A N 1
ATOM 542 C CA . VAL A 1 71 ? -2.539 6.432 8.087 1.00 87.25 71 VAL A CA 1
ATOM 543 C C . VAL A 1 71 ? -2.248 6.112 9.545 1.00 87.25 71 VAL A C 1
ATOM 545 O O . VAL A 1 71 ? -2.630 6.858 10.446 1.00 87.25 71 VAL A O 1
ATOM 548 N N . ILE A 1 72 ? -1.504 5.035 9.770 1.00 86.56 72 ILE A N 1
ATOM 549 C CA . ILE A 1 72 ? -1.008 4.634 11.082 1.00 86.56 72 ILE A CA 1
ATOM 550 C C . ILE A 1 72 ? 0.457 5.050 11.176 1.00 86.56 72 ILE A C 1
ATOM 552 O O . ILE A 1 72 ? 1.344 4.423 10.598 1.00 86.56 72 ILE A O 1
ATOM 556 N N . LYS A 1 73 ? 0.722 6.129 11.912 1.00 83.31 73 LYS A N 1
ATOM 557 C CA . LYS A 1 73 ? 2.091 6.567 12.181 1.00 83.31 73 LYS A CA 1
ATOM 558 C C . LYS A 1 73 ? 2.620 5.869 13.427 1.00 83.31 73 LYS A C 1
ATOM 560 O O . LYS A 1 73 ? 2.042 6.029 14.501 1.00 83.31 73 LYS A O 1
ATOM 565 N N . TYR A 1 74 ? 3.721 5.141 13.290 1.00 76.94 74 TYR A N 1
ATOM 566 C CA . TYR A 1 74 ? 4.451 4.615 14.440 1.00 76.94 74 TYR A CA 1
ATOM 567 C C . TYR A 1 74 ? 5.575 5.596 14.810 1.00 76.94 74 TYR A C 1
ATOM 569 O O . TYR A 1 74 ? 6.146 6.223 13.912 1.00 76.94 74 TYR A O 1
ATOM 577 N N . PRO A 1 75 ? 5.882 5.813 16.102 1.00 70.69 75 PRO A N 1
ATOM 578 C CA . PRO A 1 75 ? 7.116 6.502 16.458 1.00 70.69 75 PRO A CA 1
ATOM 579 C C . PRO A 1 75 ? 8.295 5.742 15.842 1.00 70.69 75 PRO A C 1
ATOM 581 O O . PRO A 1 75 ? 8.291 4.515 15.856 1.00 70.69 75 PRO A O 1
ATOM 584 N N . ALA A 1 76 ? 9.290 6.453 15.306 1.00 64.81 76 ALA A N 1
ATOM 585 C CA . ALA A 1 76 ? 10.553 5.820 14.949 1.00 64.81 76 ALA A CA 1
ATOM 586 C C . ALA A 1 76 ? 11.082 5.150 16.222 1.00 64.81 76 ALA A C 1
ATOM 588 O O . ALA A 1 76 ? 11.412 5.841 17.191 1.00 64.81 76 ALA A O 1
ATOM 589 N N . GLU A 1 77 ? 11.051 3.819 16.2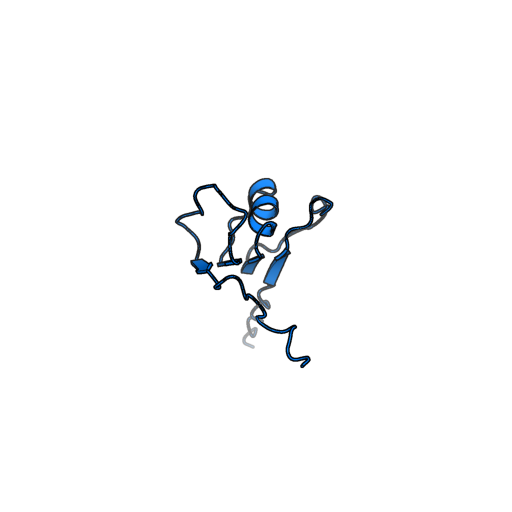64 1.00 60.47 77 GLU A N 1
ATOM 590 C CA . GLU A 1 77 ? 11.578 3.054 17.382 1.00 60.47 77 GLU A CA 1
ATOM 591 C C . GLU A 1 77 ? 13.084 3.299 17.392 1.00 60.47 77 GLU A C 1
ATOM 593 O O . GLU A 1 77 ? 13.850 2.736 16.614 1.00 60.47 77 GLU A O 1
ATOM 598 N N . LYS A 1 78 ? 13.508 4.250 18.222 1.00 59.22 78 LYS A N 1
ATOM 599 C CA . LYS A 1 78 ? 14.884 4.291 18.673 1.00 59.22 78 LYS A CA 1
ATOM 600 C C . LYS A 1 78 ? 14.988 3.195 19.718 1.00 59.22 78 LYS A C 1
ATOM 602 O O . LYS A 1 78 ? 14.583 3.399 20.859 1.00 59.22 78 LYS A O 1
ATOM 607 N N . ASP A 1 79 ? 15.506 2.040 19.321 1.00 58.28 79 ASP A N 1
ATOM 608 C CA . ASP A 1 79 ? 16.155 1.139 20.265 1.00 58.28 79 ASP A CA 1
ATOM 609 C C . ASP A 1 79 ? 17.308 1.918 20.919 1.00 58.28 79 ASP A C 1
ATOM 611 O O . ASP A 1 79 ? 18.429 1.981 20.416 1.00 58.28 79 ASP A O 1
ATOM 615 N N . ASP A 1 80 ? 17.015 2.560 22.049 1.00 53.09 80 ASP A N 1
ATOM 616 C CA . ASP A 1 80 ? 17.980 3.095 23.015 1.00 53.09 80 ASP A CA 1
ATOM 617 C C . ASP A 1 80 ? 18.672 1.939 23.772 1.00 53.09 80 ASP A C 1
ATOM 619 O O . ASP A 1 80 ? 18.820 1.944 24.995 1.00 53.09 80 ASP A O 1
ATOM 623 N N . THR A 1 81 ? 19.115 0.909 23.053 1.00 62.91 81 THR A N 1
ATOM 624 C CA . THR A 1 81 ? 19.959 -0.151 23.605 1.00 62.91 81 THR A CA 1
ATOM 625 C C . THR A 1 81 ? 21.175 -0.351 22.723 1.00 62.91 81 THR A C 1
ATOM 627 O O . THR A 1 81 ? 21.138 -1.134 21.787 1.00 62.91 81 THR A O 1
ATOM 630 N N . ASP A 1 82 ? 22.247 0.383 23.044 1.00 51.12 82 ASP A N 1
ATOM 631 C CA . ASP A 1 82 ? 23.560 -0.213 23.335 1.00 51.12 82 ASP A CA 1
ATOM 632 C C . ASP A 1 82 ? 24.566 0.847 23.831 1.00 51.12 82 ASP A C 1
ATOM 634 O O . ASP A 1 82 ? 25.355 1.382 23.057 1.00 51.12 82 ASP A O 1
ATOM 638 N N . THR A 1 83 ? 24.569 1.162 25.136 1.00 50.94 83 THR A N 1
ATOM 639 C CA . THR A 1 83 ? 25.822 1.226 25.927 1.00 50.94 83 THR A CA 1
ATOM 640 C C . THR A 1 83 ? 25.539 1.162 27.436 1.00 50.94 83 THR A C 1
ATOM 642 O O . THR A 1 83 ? 25.673 2.136 28.171 1.00 50.94 83 THR A O 1
ATOM 645 N N . CYS A 1 84 ? 25.20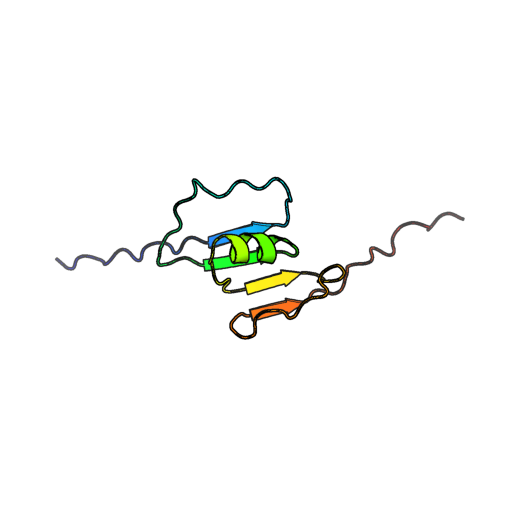4 -0.022 27.948 1.00 57.78 84 CYS A N 1
ATOM 646 C CA . CYS A 1 84 ? 25.631 -0.368 29.302 1.00 57.78 84 CYS A CA 1
ATOM 647 C C . CYS A 1 84 ? 26.949 -1.133 29.186 1.00 57.78 84 CYS A C 1
ATOM 649 O O . CYS A 1 84 ? 26.924 -2.350 29.073 1.00 57.78 84 CYS A O 1
ATOM 651 N N . LEU A 1 85 ? 28.092 -0.440 29.242 1.00 43.88 85 LEU A N 1
ATOM 652 C CA . LEU A 1 85 ? 29.359 -1.031 29.683 1.00 43.88 85 LEU A CA 1
ATOM 653 C C . LEU A 1 85 ? 30.280 0.040 30.304 1.00 43.88 85 LEU A C 1
ATOM 655 O O . LEU A 1 85 ? 30.925 0.800 29.591 1.00 43.88 85 LEU A O 1
ATOM 659 N N . ARG A 1 86 ? 30.357 -0.052 31.642 1.00 43.59 86 ARG A N 1
ATOM 660 C CA . ARG A 1 86 ? 31.310 0.509 32.622 1.00 43.59 86 ARG A CA 1
ATOM 661 C C . ARG A 1 86 ? 31.295 1.996 32.970 1.00 43.59 86 ARG A C 1
ATOM 663 O O . ARG A 1 86 ? 31.601 2.836 32.106 1.00 43.59 86 ARG A O 1
#

Foldseek 3Di:
DDDPPPPPDAAEDEFEDDPPDDCPPDDDDPRHAYEYEANSVVVCVVVVHDHQEYEYCCPVPPDDDDPNHHYHHDNPPPPPDDDPDD

Sequence (86 aa):
MGAVSMEKIKKCYIFAGSPEAKCNDIVFDENRYVICADGGYSIAKRLGIVPDVIIGDFDTYTKKLPEDCEVIKYPAEKDDTDTCLR

Solvent-accessible surface area (backbone atoms only — not comparable to full-atom values): 5729 Å² total; per-residue (Å²): 135,80,80,76,79,74,77,73,81,67,49,74,47,78,34,61,58,52,98,80,70,82,63,89,87,65,86,76,68,91,70,52,45,32,38,18,37,50,57,7,45,60,54,35,54,76,71,74,45,81,45,55,33,39,37,33,59,51,86,88,57,90,64,88,75,72,87,89,37,49,74,48,76,44,77,75,81,72,78,90,75,87,82,93,78,134

Mean predicted aligned error: 10.43 Å

Nearest PDB structures (foldseek):
  3lm8-assembly6_D  TM=7.679E-01  e=9.452E-02  Bacillus subtilis
  3lm8-assembly1_A  TM=7.582E-01  e=1.945E-01  Bacillus subtilis
  3lm8-assembly5_C  TM=6.818E-01  e=1.496E-01  Bacillus subtilis
  3cq9-assembly1_A  TM=6.108E-01  e=2.077E-01  Lactiplantibacillus plantarum WCFS1
  3k94-assembly1_A  TM=6.921E-01  e=5.936E-01  Geobacillus thermodenitrificans NG80-2